Protein AF-Q84U48-F1 (afdb_monomer)

Radius of gyration: 11.51 Å; Cα contacts (8 Å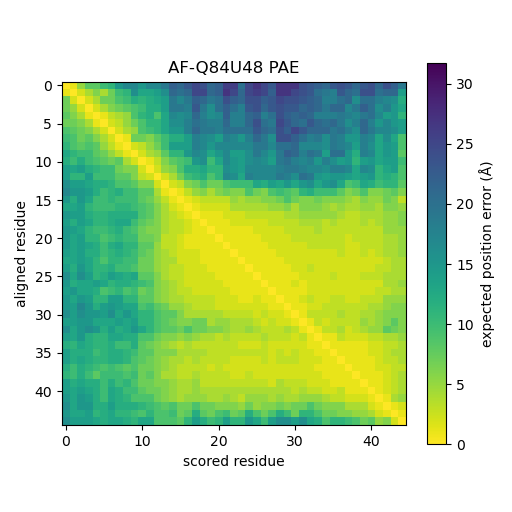, |Δi|>4): 17; chains: 1; bounding box: 24×24×26 Å

Nearest PDB structures (foldseek):
  7qtt-assembly1_P  TM=8.132E-01  e=1.092E-01  Homo sapiens
  6qdv-assembly1_O  TM=8.109E-01  e=1.345E-01  Homo sapiens
  5yzg-assembly1_L  TM=7.995E-01  e=1.345E-01  Homo sapiens
  8c6j-assembly1_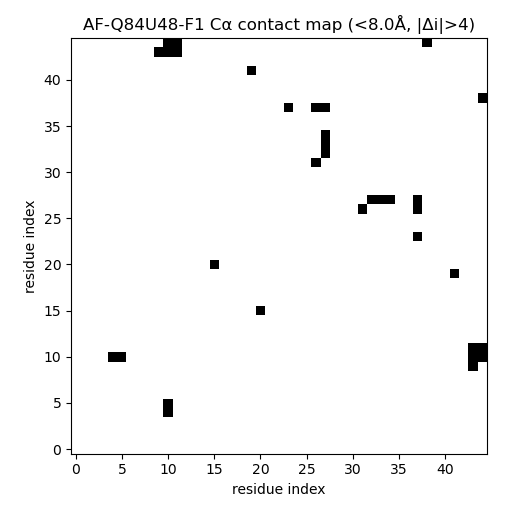O  TM=8.159E-01  e=2.891E-01  Homo sapiens
  5xjc-assembly1_L  TM=8.160E-01  e=2.042E-01  Homo sapiens

Structure (mmCIF, N/CA/C/O backbone):
data_AF-Q84U48-F1
#
_entry.id   AF-Q84U48-F1
#
loop_
_atom_site.group_PDB
_atom_site.id
_atom_site.type_symbol
_atom_site.label_atom_id
_atom_site.label_alt_id
_atom_site.label_comp_id
_atom_site.label_asym_id
_atom_site.label_entity_id
_atom_site.label_seq_id
_atom_site.pdbx_PDB_ins_code
_atom_site.Cartn_x
_atom_site.Cartn_y
_atom_site.Cartn_z
_atom_site.occupancy
_atom_site.B_iso_or_equiv
_atom_site.auth_seq_id
_atom_site.auth_comp_id
_atom_site.auth_asym_id
_atom_site.auth_atom_id
_atom_site.pdbx_PDB_model_num
ATOM 1 N N . LEU A 1 1 ? 13.055 -15.650 -1.827 1.00 50.56 1 LEU A N 1
ATOM 2 C CA . LEU A 1 1 ? 14.082 -15.463 -2.879 1.00 50.56 1 LEU A CA 1
ATOM 3 C C . LEU A 1 1 ? 13.707 -14.221 -3.685 1.00 50.56 1 LEU A C 1
ATOM 5 O O . LEU A 1 1 ? 12.737 -14.259 -4.418 1.00 50.56 1 LEU A O 1
ATOM 9 N N . ARG A 1 2 ? 14.390 -13.093 -3.442 1.00 53.97 2 ARG A N 1
ATOM 10 C CA . ARG A 1 2 ? 14.013 -11.736 -3.911 1.00 53.97 2 ARG A CA 1
ATOM 11 C C . ARG A 1 2 ? 14.516 -11.398 -5.328 1.00 53.97 2 ARG A C 1
ATOM 13 O O . ARG A 1 2 ? 14.248 -10.312 -5.821 1.00 53.97 2 ARG A O 1
ATOM 20 N N . TRP A 1 3 ? 15.270 -12.309 -5.947 1.00 47.00 3 TRP A N 1
ATOM 21 C CA . TRP A 1 3 ? 15.999 -12.094 -7.201 1.00 47.00 3 TRP A CA 1
ATOM 22 C C . TRP A 1 3 ? 15.151 -12.337 -8.455 1.00 47.00 3 TRP A C 1
ATOM 24 O O . TRP A 1 3 ? 15.415 -11.737 -9.489 1.00 47.00 3 TRP A O 1
ATOM 34 N N . THR A 1 4 ? 14.079 -13.130 -8.363 1.00 51.34 4 THR A N 1
ATOM 35 C CA . THR A 1 4 ? 13.166 -13.376 -9.492 1.00 51.34 4 THR A CA 1
ATOM 36 C C . THR A 1 4 ? 12.307 -12.165 -9.866 1.00 51.34 4 THR A C 1
ATOM 38 O O . THR A 1 4 ? 11.822 -12.112 -10.991 1.00 51.34 4 THR A O 1
ATOM 41 N N . ASN A 1 5 ? 12.158 -11.172 -8.977 1.00 55.03 5 ASN A N 1
ATOM 42 C CA . ASN A 1 5 ? 11.452 -9.923 -9.298 1.00 55.03 5 ASN A CA 1
ATOM 43 C C . ASN A 1 5 ? 12.259 -8.990 -10.210 1.00 55.03 5 ASN A C 1
ATOM 45 O O . ASN A 1 5 ? 11.662 -8.225 -10.950 1.00 55.03 5 ASN A O 1
ATOM 49 N N . TYR A 1 6 ? 13.591 -9.077 -10.223 1.00 54.47 6 TYR A N 1
ATOM 50 C CA . TYR A 1 6 ? 14.435 -8.194 -11.041 1.00 54.47 6 TYR A CA 1
ATOM 51 C C . TYR A 1 6 ? 14.551 -8.626 -12.511 1.00 54.47 6 TYR A C 1
ATOM 53 O O . TYR A 1 6 ? 15.196 -7.946 -13.301 1.00 54.47 6 TYR A O 1
ATOM 61 N N . LEU A 1 7 ? 13.958 -9.765 -12.884 1.00 55.25 7 LEU A N 1
ATOM 62 C CA . LEU A 1 7 ? 14.043 -10.330 -14.235 1.00 55.25 7 LEU A CA 1
ATOM 63 C C . LEU A 1 7 ? 12.751 -10.161 -15.048 1.00 55.25 7 LEU A C 1
ATOM 65 O O . LEU A 1 7 ? 12.691 -10.634 -16.181 1.00 55.25 7 LEU A O 1
ATOM 69 N N . ARG A 1 8 ? 11.713 -9.513 -14.499 1.00 56.94 8 ARG A N 1
ATOM 70 C CA . ARG A 1 8 ? 10.476 -9.233 -15.239 1.00 56.94 8 ARG A CA 1
ATOM 71 C C . ARG A 1 8 ? 10.507 -7.804 -15.787 1.00 56.94 8 ARG A C 1
ATOM 73 O O . ARG A 1 8 ? 10.336 -6.879 -15.001 1.00 56.94 8 ARG A O 1
ATOM 80 N N . PRO A 1 9 ? 10.670 -7.609 -17.108 1.00 59.78 9 PRO A N 1
ATOM 81 C CA . PRO A 1 9 ? 10.624 -6.277 -17.713 1.00 59.78 9 PRO A CA 1
ATOM 82 C C . PRO A 1 9 ? 9.245 -5.599 -17.582 1.00 59.78 9 PRO A C 1
ATOM 84 O O . PRO A 1 9 ? 9.161 -4.382 -17.699 1.00 59.78 9 PRO A O 1
ATOM 87 N N . ASP A 1 10 ? 8.184 -6.361 -17.282 1.00 57.50 10 ASP A N 1
ATOM 88 C CA . ASP A 1 10 ? 6.837 -5.850 -16.979 1.00 57.50 10 ASP A CA 1
ATOM 89 C C . ASP A 1 10 ? 6.653 -5.367 -15.529 1.00 57.50 10 ASP A C 1
ATOM 91 O O . ASP A 1 10 ? 5.642 -4.735 -15.212 1.00 57.50 10 ASP A O 1
ATOM 95 N N . LEU A 1 11 ? 7.598 -5.656 -14.626 1.00 60.06 11 LEU A N 1
ATOM 96 C CA . LEU A 1 11 ? 7.544 -5.156 -13.255 1.00 60.06 11 LEU A CA 1
ATOM 97 C C . LEU A 1 11 ? 8.042 -3.709 -13.287 1.00 60.06 11 LEU A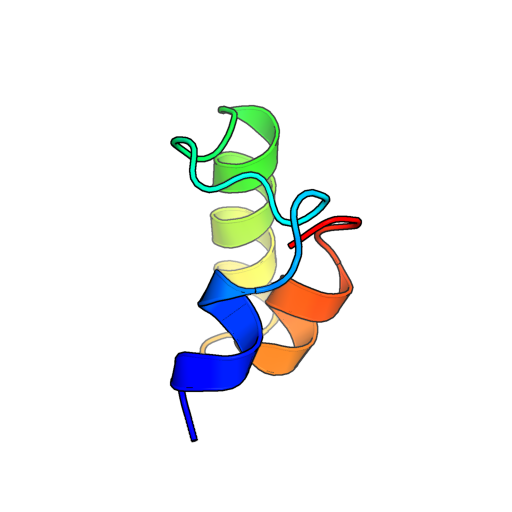 C 1
ATOM 99 O O . LEU A 1 11 ? 9.240 -3.474 -13.450 1.00 60.06 11 LEU A O 1
ATOM 103 N N . LYS A 1 12 ? 7.157 -2.706 -13.180 1.00 58.84 12 LYS A N 1
ATOM 104 C CA . LYS A 1 12 ? 7.671 -1.326 -13.167 1.00 58.84 12 LYS A CA 1
ATOM 105 C C . LYS A 1 12 ? 8.493 -1.138 -11.888 1.00 58.84 12 LYS A C 1
ATOM 107 O O . LYS A 1 12 ? 7.980 -1.200 -10.782 1.00 58.84 12 LYS A O 1
ATOM 112 N N . HIS A 1 13 ? 9.784 -0.890 -12.040 1.00 62.81 13 HIS A N 1
ATOM 113 C CA . HIS A 1 13 ? 10.697 -0.590 -10.933 1.00 62.81 13 HIS A CA 1
ATOM 114 C C . HIS A 1 13 ?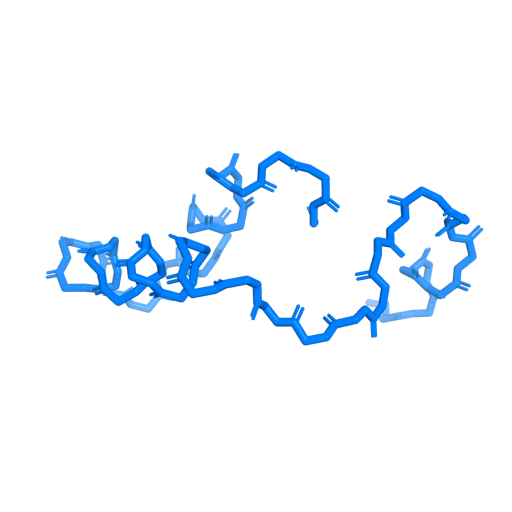 10.679 0.901 -10.545 1.00 62.81 13 HIS A C 1
ATOM 116 O O . HIS A 1 13 ? 11.603 1.383 -9.898 1.00 62.81 13 HIS A O 1
ATOM 122 N N . GLY A 1 14 ? 9.657 1.641 -10.986 1.00 65.62 14 GLY A N 1
ATOM 123 C CA . GLY A 1 14 ? 9.493 3.062 -10.696 1.00 65.62 14 GLY A CA 1
ATOM 124 C C . GLY A 1 14 ? 8.805 3.315 -9.358 1.00 65.62 14 GLY A C 1
ATOM 125 O O . GLY A 1 14 ? 8.198 2.411 -8.772 1.00 65.62 14 GLY A O 1
ATOM 126 N N . GLU A 1 15 ? 8.884 4.567 -8.914 1.00 67.56 15 GLU A N 1
ATOM 127 C CA . GLU A 1 15 ? 8.104 5.101 -7.795 1.00 67.56 15 GLU A CA 1
ATOM 128 C C . GLU A 1 15 ? 6.619 4.739 -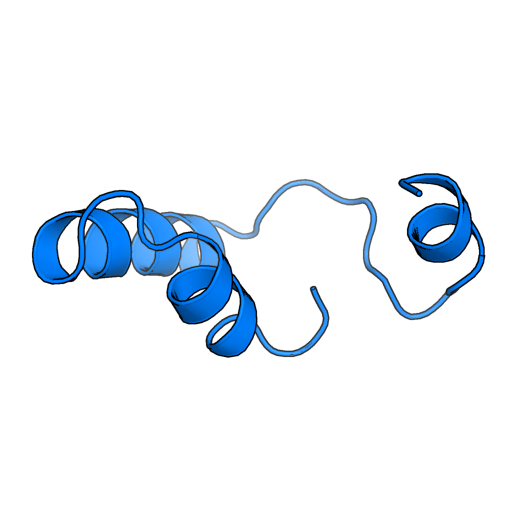7.955 1.00 67.56 15 GLU A C 1
ATOM 130 O O . GLU A 1 15 ? 6.116 4.582 -9.076 1.00 67.56 15 GLU A O 1
ATOM 135 N N . PHE A 1 16 ? 5.929 4.530 -6.833 1.00 72.88 16 PHE A N 1
ATOM 136 C CA . PHE A 1 16 ? 4.489 4.307 -6.864 1.00 72.88 16 PHE A CA 1
ATOM 137 C C . PHE A 1 16 ? 3.816 5.561 -7.419 1.00 72.88 16 PHE A C 1
ATOM 139 O O . PHE A 1 16 ? 4.173 6.683 -7.063 1.00 72.88 16 PHE A O 1
ATOM 146 N N . SER A 1 17 ? 2.843 5.386 -8.310 1.00 82.19 17 SER A N 1
ATOM 147 C CA . SER A 1 17 ? 1.992 6.509 -8.688 1.00 82.19 17 SER A CA 1
ATOM 148 C C . SER A 1 17 ? 1.1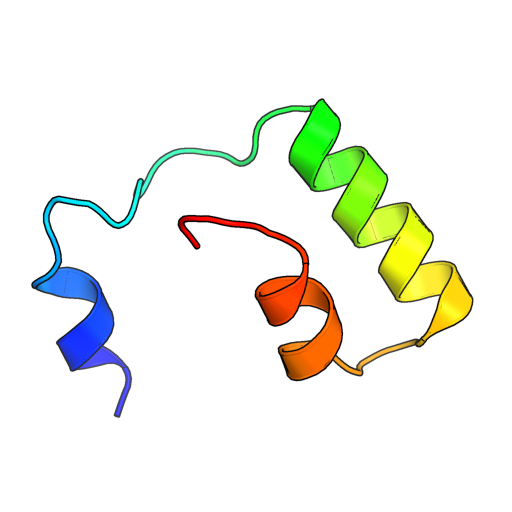86 6.955 -7.465 1.00 82.19 17 SER A C 1
ATOM 150 O O . SER A 1 17 ? 0.821 6.129 -6.632 1.00 82.19 17 SER A O 1
ATOM 152 N N . GLU A 1 18 ? 0.836 8.237 -7.378 1.00 82.75 18 GLU A N 1
ATOM 153 C CA . GLU A 1 18 ? 0.039 8.787 -6.270 1.00 82.75 18 GLU A CA 1
ATOM 154 C C . GLU A 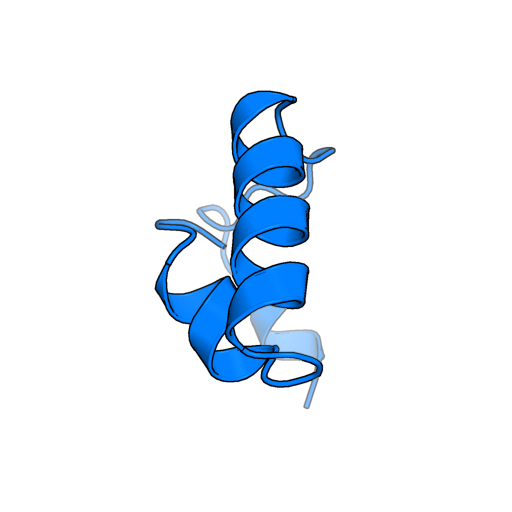1 18 ? -1.252 7.976 -6.018 1.00 82.75 18 GLU A C 1
ATOM 156 O O . GLU A 1 18 ? -1.645 7.730 -4.878 1.00 82.75 18 GLU A O 1
ATOM 161 N N . ASN A 1 19 ? -1.864 7.447 -7.083 1.00 83.06 19 ASN A N 1
ATOM 162 C CA . ASN A 1 19 ? -3.023 6.556 -6.992 1.00 83.06 19 ASN A CA 1
ATOM 163 C C . ASN A 1 19 ? -2.700 5.201 -6.329 1.00 83.06 19 ASN A C 1
ATOM 165 O O . ASN A 1 19 ? -3.519 4.664 -5.575 1.00 83.06 19 ASN A O 1
ATOM 169 N N . GLU A 1 20 ? -1.526 4.629 -6.614 1.00 84.12 20 GLU A N 1
ATOM 170 C CA . GLU A 1 20 ? -1.061 3.379 -5.999 1.00 84.12 20 GLU A CA 1
ATOM 171 C C . GLU A 1 20 ? -0.757 3.608 -4.517 1.00 84.12 20 GLU A C 1
ATOM 173 O O . GLU A 1 20 ? -1.189 2.815 -3.683 1.00 84.12 20 GLU A O 1
ATOM 178 N N . GLU A 1 21 ? -0.109 4.723 -4.168 1.00 85.94 21 GLU A N 1
ATOM 179 C CA . GLU A 1 21 ? 0.173 5.083 -2.774 1.00 85.94 21 GLU A CA 1
ATOM 180 C C . GLU A 1 21 ? -1.106 5.270 -1.958 1.00 85.94 21 GLU A C 1
ATOM 182 O O . GLU A 1 21 ? -1.249 4.677 -0.886 1.00 85.94 21 GLU A O 1
ATOM 187 N N . GLN A 1 22 ? -2.082 6.016 -2.485 1.00 89.31 22 GLN A N 1
ATOM 188 C CA . GLN A 1 22 ? -3.380 6.182 -1.825 1.00 89.31 22 GLN A CA 1
ATOM 189 C C . GLN A 1 22 ? -4.084 4.838 -1.614 1.00 89.31 22 GLN A C 1
ATOM 191 O O . GLN A 1 22 ? -4.688 4.600 -0.564 1.00 89.31 22 GLN A O 1
ATOM 196 N N . THR A 1 23 ? -3.980 3.932 -2.589 1.00 88.69 23 THR A N 1
ATOM 197 C CA . THR A 1 23 ? -4.556 2.587 -2.495 1.00 88.69 23 THR A CA 1
ATOM 198 C C . THR A 1 23 ? -3.835 1.747 -1.442 1.00 88.69 23 THR A C 1
ATOM 200 O O . THR A 1 23 ? -4.500 1.095 -0.637 1.00 88.69 23 THR A O 1
ATOM 203 N N . ILE A 1 24 ? -2.502 1.808 -1.382 1.00 88.75 24 ILE A N 1
ATOM 204 C CA . ILE A 1 24 ? -1.688 1.132 -0.363 1.00 88.75 24 ILE A CA 1
ATOM 205 C C . ILE A 1 24 ? -2.065 1.625 1.030 1.00 88.75 24 ILE A C 1
ATOM 207 O O . ILE A 1 24 ? -2.345 0.800 1.896 1.00 88.75 24 ILE A O 1
ATOM 211 N N . VAL A 1 25 ? -2.124 2.942 1.247 1.00 90.25 25 VAL A N 1
ATOM 212 C CA . VAL A 1 25 ? -2.478 3.532 2.547 1.00 90.25 25 VAL A CA 1
ATOM 213 C C . VAL A 1 25 ? -3.900 3.138 2.947 1.00 90.25 25 VAL A C 1
ATOM 215 O O . VAL A 1 25 ? -4.124 2.670 4.063 1.00 90.25 25 VAL A O 1
ATOM 218 N N . LYS A 1 26 ? -4.862 3.240 2.022 1.00 91.50 26 LYS A N 1
ATOM 219 C CA . LYS A 1 26 ? -6.257 2.857 2.271 1.00 91.50 26 LYS A CA 1
ATOM 220 C C . LYS A 1 26 ? -6.388 1.374 2.613 1.00 91.50 26 LYS A C 1
ATOM 222 O O . LYS A 1 26 ? -7.064 1.025 3.579 1.00 91.50 26 LYS A O 1
ATOM 227 N N . LEU A 1 27 ? -5.748 0.497 1.842 1.00 91.31 27 LEU A N 1
ATOM 228 C CA . LEU A 1 27 ? -5.779 -0.940 2.097 1.00 91.31 27 LEU A CA 1
ATOM 229 C C . LEU A 1 27 ? -5.044 -1.283 3.390 1.00 91.31 27 LEU A C 1
ATOM 231 O O . LEU A 1 27 ? -5.549 -2.092 4.157 1.00 91.31 27 LEU A O 1
ATOM 235 N N . HIS A 1 28 ? -3.914 -0.644 3.686 1.00 91.50 28 HIS A N 1
ATOM 236 C CA . HIS A 1 28 ? -3.192 -0.836 4.943 1.00 91.50 28 HIS A CA 1
ATOM 237 C C . HIS A 1 28 ? -4.045 -0.440 6.152 1.00 91.50 28 HIS A C 1
ATOM 239 O O . HIS A 1 28 ? -4.109 -1.203 7.112 1.00 91.50 28 HIS A O 1
ATOM 245 N N . SER A 1 29 ? -4.811 0.654 6.081 1.00 92.25 29 SER A N 1
ATOM 246 C CA . SER A 1 29 ? -5.781 0.995 7.132 1.00 92.25 29 SER A CA 1
ATOM 247 C C . SER A 1 29 ? -6.899 -0.042 7.297 1.00 92.25 29 SER A C 1
ATOM 249 O O . SER A 1 29 ? -7.377 -0.241 8.410 1.00 92.25 29 SER A O 1
ATOM 251 N N . VAL A 1 30 ? -7.323 -0.715 6.222 1.00 92.94 30 VAL A N 1
ATOM 252 C CA . VAL A 1 30 ? -8.416 -1.707 6.271 1.00 92.94 30 VAL A CA 1
ATOM 253 C C . VAL A 1 30 ? -7.920 -3.093 6.687 1.00 92.94 30 VAL A C 1
ATOM 255 O O . VAL A 1 30 ? -8.578 -3.789 7.461 1.00 92.94 30 VAL A O 1
ATOM 258 N N . VAL A 1 31 ? -6.774 -3.531 6.160 1.00 91.25 31 VAL A N 1
ATOM 259 C CA . VAL A 1 31 ? -6.283 -4.907 6.306 1.00 91.25 31 VAL A CA 1
ATOM 260 C C . VAL A 1 31 ? -5.024 -5.036 7.163 1.00 91.25 31 VAL A C 1
ATOM 262 O O . VAL A 1 31 ? -4.669 -6.159 7.529 1.00 91.25 31 VAL A O 1
ATOM 265 N N . GLY A 1 32 ? -4.384 -3.932 7.545 1.00 89.56 32 GLY A N 1
ATOM 266 C CA . GLY A 1 32 ? -3.161 -3.900 8.346 1.00 89.56 32 GLY A CA 1
ATOM 267 C C . GLY A 1 32 ? -1.934 -4.377 7.567 1.00 89.56 32 GLY A C 1
ATOM 268 O O . GLY A 1 32 ? -1.831 -4.208 6.355 1.00 89.56 32 GLY A O 1
ATOM 269 N N . ASN A 1 33 ? -1.015 -5.063 8.252 1.00 88.94 33 ASN A N 1
ATOM 270 C CA . ASN A 1 33 ? 0.251 -5.565 7.690 1.00 88.94 33 ASN A CA 1
ATOM 271 C C . ASN A 1 33 ? 0.113 -6.772 6.731 1.00 88.94 33 ASN A C 1
ATOM 273 O O . ASN A 1 33 ? 1.056 -7.543 6.544 1.00 88.94 33 ASN A O 1
ATOM 277 N N . ARG A 1 34 ? -1.046 -6.951 6.088 1.00 89.88 34 ARG A N 1
ATOM 278 C CA . ARG A 1 34 ? -1.290 -8.009 5.095 1.00 89.88 34 ARG A CA 1
ATOM 279 C C . ARG A 1 34 ? -0.793 -7.595 3.706 1.00 89.88 34 ARG A C 1
ATOM 281 O O . ARG A 1 34 ? -1.570 -7.480 2.763 1.00 89.88 34 ARG A O 1
ATOM 288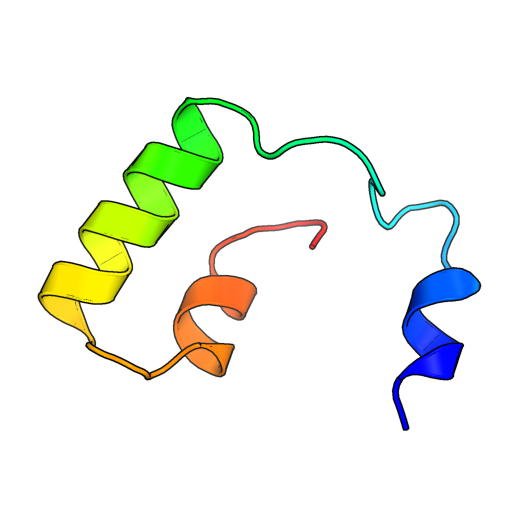 N N . TRP A 1 35 ? 0.519 -7.408 3.574 1.00 86.94 35 TRP A N 1
ATOM 289 C CA . TRP A 1 35 ? 1.168 -6.933 2.343 1.00 86.94 35 TRP A CA 1
ATOM 290 C C . TRP A 1 35 ? 0.900 -7.793 1.107 1.00 86.94 35 TRP A C 1
ATOM 292 O O . TRP A 1 35 ? 0.757 -7.252 0.019 1.00 86.94 35 TRP A O 1
ATOM 302 N N . SER A 1 36 ? 0.775 -9.112 1.260 1.00 87.06 36 SER A N 1
ATOM 303 C CA . SER A 1 36 ? 0.424 -10.016 0.158 1.00 87.06 36 SER A CA 1
ATOM 304 C C . SER A 1 36 ? -0.956 -9.717 -0.437 1.00 87.06 36 SER A C 1
ATOM 306 O O . SER A 1 36 ? -1.132 -9.833 -1.644 1.00 87.06 36 SER A O 1
ATOM 308 N N . LEU A 1 37 ? -1.916 -9.286 0.386 1.00 86.75 37 LEU A N 1
ATOM 309 C CA . LEU A 1 37 ? -3.246 -8.887 -0.077 1.00 86.75 37 LEU A CA 1
ATOM 310 C C . LEU A 1 37 ? -3.219 -7.500 -0.734 1.00 86.75 37 LEU A C 1
ATOM 312 O O . LEU A 1 37 ? -3.873 -7.289 -1.747 1.00 86.75 37 LEU A O 1
ATOM 316 N N . ILE A 1 38 ? -2.442 -6.570 -0.172 1.00 88.38 38 ILE A N 1
ATOM 317 C CA . ILE A 1 38 ? -2.265 -5.224 -0.736 1.00 88.38 38 ILE A CA 1
ATOM 318 C C . ILE A 1 38 ? -1.610 -5.318 -2.121 1.00 88.38 38 ILE A C 1
ATOM 320 O O . ILE A 1 38 ? -2.108 -4.726 -3.071 1.00 88.38 38 ILE A O 1
ATOM 324 N N . ALA A 1 39 ? -0.547 -6.116 -2.251 1.00 84.62 39 ALA A N 1
ATOM 325 C CA . ALA A 1 39 ? 0.152 -6.341 -3.514 1.00 84.62 39 ALA A CA 1
ATOM 326 C C . ALA A 1 39 ? -0.737 -7.025 -4.564 1.00 84.62 39 ALA A C 1
ATOM 328 O O . ALA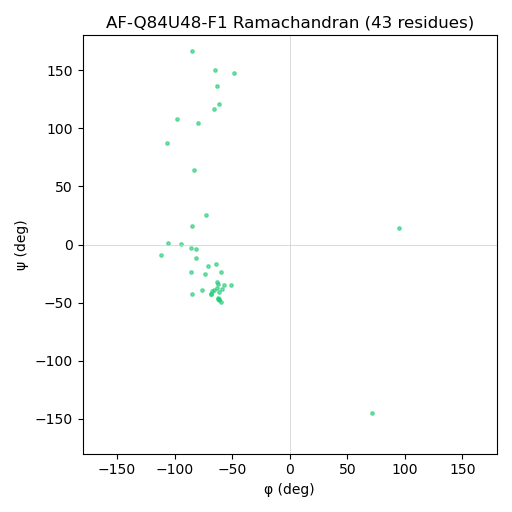 A 1 39 ? -0.702 -6.639 -5.724 1.00 84.62 39 ALA A O 1
ATOM 329 N N . ALA A 1 40 ? -1.596 -7.972 -4.161 1.00 85.94 40 ALA A N 1
ATOM 330 C CA . ALA A 1 40 ? -2.564 -8.590 -5.074 1.00 85.94 40 ALA A CA 1
ATOM 331 C C . ALA A 1 40 ? -3.535 -7.573 -5.705 1.00 85.94 40 ALA A C 1
ATOM 333 O O . ALA A 1 40 ? -4.059 -7.820 -6.789 1.00 85.94 40 ALA A O 1
ATOM 334 N N . GLN A 1 41 ? -3.735 -6.426 -5.047 1.00 83.12 41 GLN A N 1
ATOM 335 C CA . GLN A 1 41 ? -4.616 -5.352 -5.495 1.00 83.12 41 GLN A CA 1
ATOM 336 C C . GLN A 1 41 ? -3.919 -4.251 -6.295 1.00 83.12 41 GLN A C 1
ATOM 338 O O . GLN A 1 41 ? -4.582 -3.315 -6.742 1.00 83.12 41 GLN A O 1
ATOM 343 N N . LEU A 1 42 ? -2.610 -4.382 -6.515 1.00 82.00 42 LEU A N 1
ATOM 344 C CA . LEU A 1 42 ? -1.810 -3.518 -7.375 1.00 82.00 42 LEU A CA 1
ATOM 345 C C . LEU A 1 42 ? -1.461 -4.293 -8.657 1.00 82.00 42 LEU A C 1
ATOM 347 O O . LEU A 1 42 ? -0.426 -4.960 -8.715 1.00 82.00 42 LEU A O 1
ATOM 351 N N . PRO A 1 43 ? -2.325 -4.268 -9.689 1.00 71.81 43 PRO A N 1
ATOM 352 C CA . PRO A 1 43 ? -2.070 -5.004 -10.921 1.00 71.81 43 PRO A CA 1
ATOM 353 C C . PRO A 1 43 ? -0.788 -4.492 -11.598 1.00 71.81 43 PRO A C 1
ATOM 355 O O . PRO A 1 43 ? -0.693 -3.321 -11.955 1.00 71.81 43 PRO A O 1
ATOM 358 N N . GLY A 1 44 ? 0.193 -5.378 -11.796 1.00 68.56 44 GLY A N 1
ATOM 359 C CA . GLY A 1 44 ? 1.487 -5.035 -12.409 1.00 68.56 44 GLY A CA 1
ATOM 360 C C . GLY A 1 44 ? 2.620 -4.712 -11.421 1.00 68.56 44 GLY A C 1
ATOM 361 O O . GLY A 1 44 ? 3.654 -4.179 -11.838 1.00 68.56 44 GLY A O 1
ATOM 362 N N . ARG A 1 45 ? 2.445 -5.033 -10.132 1.00 63.25 45 ARG A N 1
ATOM 363 C CA . ARG A 1 45 ? 3.487 -5.035 -9.090 1.00 63.25 45 ARG A CA 1
ATOM 364 C C . ARG A 1 45 ? 3.644 -6.411 -8.447 1.00 63.25 45 ARG A C 1
ATOM 366 O O . ARG A 1 45 ? 2.676 -7.201 -8.466 1.00 63.25 45 ARG A O 1
#

Organism: NCBI:txid217452

InterPro domains:
  IPR001005 SANT/Myb domain [PF00249] (14-45)
  IPR001005 SANT/Myb domain [PS50090] (8-45)
  IPR001005 SANT/Myb domain [cd00167] (15-45)
  IPR009057 Homedomain-like superfamily [SSF46689] (2-45)
  IPR015495 Myb transcription factor, plants [PTHR47994] (1-45)
  IPR017930 Myb domain [PS51294] (8-45)

pLDDT: mean 75.83, std 14.79, range [47.0, 92.94]

Solvent-accessible surface area (backbone atoms only — not comparable to full-atom values): 2945 Å² total; per-residue (Å²): 131,81,67,71,65,79,73,42,90,75,45,71,89,63,82,76,52,73,71,51,48,53,48,48,54,53,43,34,74,74,65,48,92,46,57,73,63,51,43,71,71,39,88,63,104

Mean predicted aligned error: 8.42 Å

Sequence (45 aa):
LRWTNYLRPDLKHGEFSENEEQTIVKLHSVVGNRWSLIAAQLPGR

Secondary structure (DSSP, 8-state):
--SGGGG-TTS--SPPPHHHHHHHHHHHHHH-S-HHHHHHTSTT-

Foldseek 3Di:
DPPVLVPDPLQPPDDDDPVLVVLLVVVCVVPNPPVVVSVVVVPSD